Protein AF-A0A533X408-F1 (afdb_monomer_lite)

Secondary structure (DSSP, 8-state):
----EEEE--SHHHHHHHHHHHHTT-SSEEEE-SSSTTTTGGGSS----

Foldseek 3Di:
DDAPEEQEALAPVSVVVLVVCVVVVPPNYYYDHPDDRNPPCNVVDPPDD

Structure (mmCIF, N/CA/C/O backbone):
data_AF-A0A533X408-F1
#
_entry.id   AF-A0A533X408-F1
#
loop_
_atom_site.group_PDB
_atom_site.id
_atom_site.type_symbol
_atom_site.label_atom_id
_atom_site.label_alt_id
_atom_site.label_comp_id
_atom_site.label_asym_id
_atom_site.label_entity_id
_atom_site.label_seq_id
_atom_site.pdbx_PDB_ins_code
_atom_site.Cartn_x
_atom_site.Cartn_y
_atom_site.Cartn_z
_atom_site.occupancy
_atom_site.B_iso_or_equiv
_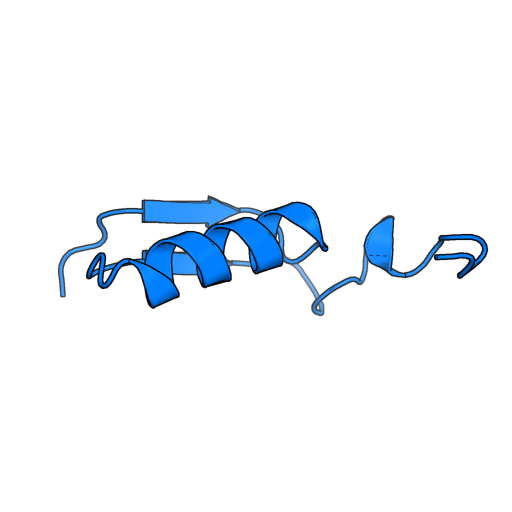atom_site.auth_seq_id
_atom_site.auth_comp_id
_atom_site.auth_asym_id
_atom_site.auth_atom_id
_atom_site.pdbx_PDB_model_num
ATOM 1 N N . MET A 1 1 ? -17.349 -8.631 5.494 1.00 60.81 1 MET A N 1
ATOM 2 C CA . MET A 1 1 ? -16.247 -7.673 5.700 1.00 60.81 1 MET A CA 1
ATOM 3 C C . MET A 1 1 ? -16.486 -6.571 4.701 1.00 60.81 1 MET A C 1
ATOM 5 O O . MET A 1 1 ? -16.492 -6.870 3.512 1.00 60.81 1 MET A O 1
ATOM 9 N N . ASP A 1 2 ? -16.790 -5.369 5.174 1.00 88.75 2 ASP A N 1
ATOM 10 C CA . ASP A 1 2 ? -17.028 -4.231 4.289 1.00 88.75 2 ASP A CA 1
ATOM 11 C C . ASP A 1 2 ? -15.694 -3.708 3.750 1.00 88.75 2 ASP A C 1
ATOM 13 O O . ASP A 1 2 ? -14.695 -3.673 4.469 1.00 88.75 2 ASP A O 1
ATOM 17 N N . LEU A 1 3 ? -15.674 -3.349 2.467 1.00 96.31 3 LEU A N 1
ATOM 18 C CA . LEU A 1 3 ? -14.532 -2.727 1.802 1.00 96.31 3 LEU A CA 1
ATOM 19 C C . LEU A 1 3 ? -14.726 -1.209 1.840 1.00 96.31 3 LEU A C 1
ATOM 21 O O . LEU A 1 3 ? -15.488 -0.663 1.045 1.00 96.31 3 LEU A O 1
ATOM 25 N N . ASN A 1 4 ? -14.031 -0.536 2.752 1.00 97.25 4 ASN A N 1
ATOM 26 C CA . ASN A 1 4 ? -14.112 0.915 2.922 1.00 97.25 4 ASN A CA 1
ATOM 27 C C . ASN A 1 4 ? -13.134 1.653 2.002 1.00 97.25 4 ASN A C 1
ATOM 29 O O . ASN A 1 4 ? -13.470 2.700 1.451 1.00 97.25 4 ASN A O 1
ATOM 33 N N . VAL A 1 5 ? -11.921 1.113 1.824 1.00 98.00 5 VAL A N 1
ATOM 34 C CA . VAL A 1 5 ? -10.896 1.700 0.948 1.00 98.00 5 VAL A CA 1
ATOM 35 C C . VAL A 1 5 ? -10.166 0.602 0.184 1.00 98.00 5 VAL A C 1
ATOM 37 O O . VAL A 1 5 ? -9.623 -0.330 0.777 1.00 98.00 5 VAL A O 1
ATOM 40 N N . LEU A 1 6 ? -10.095 0.752 -1.138 1.00 98.38 6 LEU A N 1
ATOM 41 C CA . LEU A 1 6 ? -9.254 -0.065 -2.006 1.00 98.38 6 LEU A CA 1
ATOM 42 C C . LEU A 1 6 ? -8.118 0.784 -2.578 1.00 98.38 6 LEU A C 1
ATOM 44 O O . LEU A 1 6 ? -8.350 1.683 -3.385 1.00 98.38 6 LEU A O 1
ATOM 48 N N . VAL A 1 7 ? -6.885 0.479 -2.186 1.00 98.44 7 VAL A N 1
ATOM 49 C CA . VAL A 1 7 ? -5.683 1.102 -2.746 1.00 98.44 7 VAL A CA 1
ATOM 50 C C . VAL A 1 7 ? -5.219 0.296 -3.959 1.00 98.44 7 VAL A C 1
ATOM 52 O O . VAL A 1 7 ? -4.924 -0.894 -3.846 1.00 98.44 7 VAL A O 1
ATOM 55 N N . VAL A 1 8 ? -5.136 0.942 -5.123 1.00 98.44 8 VAL A N 1
ATOM 56 C CA . VAL A 1 8 ? -4.661 0.319 -6.368 1.00 98.44 8 VAL A CA 1
ATOM 57 C C . VAL A 1 8 ? -3.210 0.725 -6.621 1.00 98.44 8 VAL A C 1
ATOM 59 O O . VAL A 1 8 ? -2.921 1.895 -6.871 1.00 98.44 8 VAL A O 1
ATOM 62 N N . GLY A 1 9 ? -2.306 -0.254 -6.569 1.00 98.62 9 GLY A N 1
ATOM 63 C CA . GLY A 1 9 ? -0.869 -0.086 -6.788 1.00 98.62 9 GLY A CA 1
ATOM 64 C C . GLY A 1 9 ? -0.043 -0.275 -5.513 1.00 98.62 9 GLY A C 1
ATOM 65 O O . GLY A 1 9 ? -0.113 0.509 -4.570 1.00 98.62 9 GLY A O 1
ATOM 66 N N . GLY A 1 10 ? 0.819 -1.288 -5.515 1.00 98.62 10 GLY A N 1
ATOM 67 C CA . GLY A 1 10 ? 1.744 -1.666 -4.442 1.00 98.62 10 GLY A CA 1
ATOM 68 C C . GLY A 1 10 ? 3.108 -0.980 -4.515 1.00 98.62 10 GLY A C 1
ATOM 69 O O . GLY A 1 10 ? 4.117 -1.564 -4.117 1.00 98.62 10 GLY A O 1
ATOM 70 N N . GLY A 1 11 ? 3.164 0.237 -5.061 1.00 98.69 11 GLY A N 1
ATOM 71 C CA . GLY A 1 11 ? 4.338 1.109 -4.977 1.00 98.69 11 GLY A CA 1
ATOM 72 C C . GLY A 1 11 ? 4.458 1.791 -3.608 1.00 98.69 11 GLY A C 1
ATOM 73 O O . GLY A 1 11 ? 3.592 1.647 -2.748 1.00 98.69 11 GLY A O 1
ATOM 74 N N . ILE A 1 12 ? 5.514 2.585 -3.417 1.00 98.62 12 ILE A N 1
ATOM 75 C CA . ILE A 1 12 ? 5.811 3.238 -2.130 1.00 98.62 12 ILE A CA 1
ATOM 76 C C . ILE A 1 12 ? 4.667 4.136 -1.634 1.00 98.62 12 ILE A C 1
ATOM 78 O O . ILE A 1 12 ? 4.351 4.120 -0.449 1.00 98.62 12 ILE A O 1
ATOM 82 N N . HIS A 1 13 ? 3.991 4.858 -2.533 1.00 98.56 13 HIS A N 1
ATOM 83 C CA . HIS A 1 13 ? 2.845 5.693 -2.169 1.00 98.56 13 HIS A CA 1
ATOM 84 C C . HIS A 1 13 ? 1.633 4.866 -1.734 1.00 98.56 13 HIS A C 1
ATOM 86 O O . HIS A 1 13 ? 1.035 5.169 -0.708 1.00 98.56 13 HIS A O 1
ATOM 92 N N . GLY A 1 14 ? 1.285 3.810 -2.477 1.00 98.56 14 GLY A N 1
ATOM 93 C CA . GLY A 1 14 ? 0.128 2.975 -2.151 1.00 98.56 14 GLY A CA 1
ATOM 94 C C . GLY A 1 14 ? 0.316 2.202 -0.847 1.00 98.56 14 GLY A C 1
ATOM 95 O O . GLY A 1 14 ? -0.568 2.204 0.006 1.00 98.56 14 GLY A O 1
ATOM 96 N N . VAL A 1 15 ? 1.499 1.618 -0.637 1.00 98.56 15 VAL A N 1
ATOM 97 C CA . VAL A 1 15 ? 1.832 0.938 0.626 1.00 98.56 15 VAL A CA 1
ATOM 98 C C . VAL A 1 15 ? 1.887 1.931 1.791 1.00 98.56 15 VAL A C 1
ATOM 100 O O . VAL A 1 15 ? 1.370 1.632 2.864 1.00 98.56 15 VAL A O 1
ATOM 103 N N . GLY A 1 16 ? 2.458 3.122 1.584 1.00 98.75 16 GLY A N 1
ATOM 104 C CA . GLY A 1 16 ? 2.489 4.179 2.598 1.00 98.75 16 GLY A CA 1
ATOM 105 C C . GLY A 1 16 ? 1.091 4.656 2.999 1.00 98.75 16 GLY A C 1
ATOM 106 O O . GLY A 1 16 ? 0.812 4.792 4.188 1.00 98.75 16 GLY A O 1
ATOM 107 N N . LEU A 1 17 ? 0.193 4.832 2.025 1.00 98.62 17 LEU A N 1
ATOM 108 C CA . LEU A 1 17 ? -1.208 5.171 2.271 1.00 98.62 17 LEU A CA 1
ATOM 109 C C . LEU A 1 17 ? -1.928 4.059 3.046 1.00 98.62 17 LEU A C 1
ATOM 111 O O . LEU A 1 17 ? -2.575 4.346 4.048 1.00 98.62 17 LEU A O 1
ATOM 115 N N . LEU A 1 18 ? -1.792 2.795 2.623 1.00 98.62 18 LEU A N 1
ATOM 116 C CA . LEU A 1 18 ? -2.378 1.654 3.338 1.00 98.62 18 LEU A CA 1
ATOM 117 C C . LEU A 1 18 ? -1.899 1.612 4.797 1.00 98.62 18 LEU A C 1
ATOM 119 O O . LEU A 1 18 ? -2.702 1.408 5.702 1.00 98.62 18 LEU A O 1
ATOM 123 N N . HIS A 1 19 ? -0.603 1.831 5.025 1.00 98.62 19 HIS A N 1
ATOM 124 C CA . HIS A 1 19 ? -0.019 1.863 6.362 1.00 98.62 19 HIS A CA 1
ATOM 125 C C . HIS A 1 19 ? -0.569 3.021 7.214 1.00 98.62 19 HIS A C 1
ATOM 127 O O . HIS A 1 19 ? -0.934 2.803 8.368 1.00 98.62 19 HIS A O 1
ATOM 133 N N . ASP A 1 20 ? -0.689 4.236 6.666 1.00 98.69 20 ASP A N 1
ATOM 134 C CA . ASP A 1 20 ? -1.307 5.369 7.377 1.00 98.69 20 ASP A CA 1
ATOM 135 C C . ASP A 1 20 ? -2.763 5.060 7.771 1.00 98.69 20 ASP A C 1
ATOM 137 O O . ASP A 1 20 ? -3.138 5.207 8.933 1.00 98.6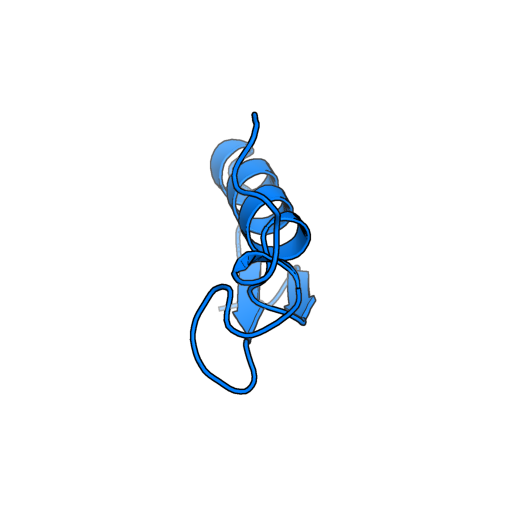9 20 ASP A O 1
ATOM 141 N N . LEU A 1 21 ? -3.571 4.520 6.855 1.00 98.38 21 LEU A N 1
ATOM 142 C CA . LEU A 1 21 ? -4.957 4.137 7.156 1.00 98.3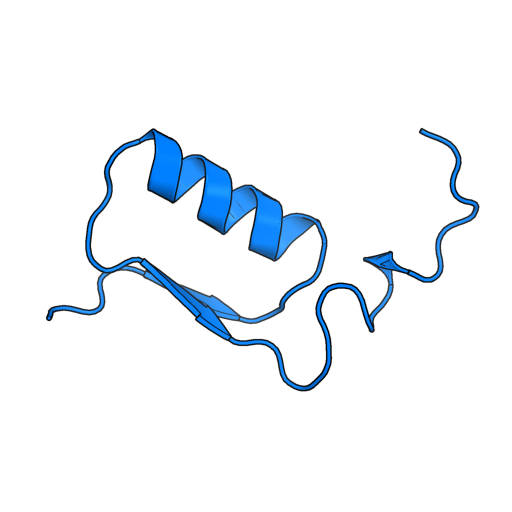8 21 LEU A CA 1
ATOM 143 C C . LEU A 1 21 ? -5.036 3.021 8.215 1.00 98.38 21 LEU A C 1
ATOM 145 O O . LEU A 1 21 ? -5.867 3.086 9.124 1.00 98.38 21 LEU A O 1
ATOM 149 N N . ALA A 1 22 ? -4.137 2.034 8.140 1.00 98.00 22 ALA A N 1
ATOM 150 C CA . ALA A 1 22 ? -4.055 0.940 9.108 1.00 98.00 22 ALA A CA 1
ATOM 151 C C . ALA A 1 22 ? -3.699 1.455 10.508 1.00 98.00 22 ALA A C 1
ATOM 153 O O . ALA A 1 22 ? -4.338 1.089 11.495 1.00 98.00 22 ALA A O 1
ATOM 154 N N . THR A 1 23 ? -2.711 2.349 10.606 1.00 98.50 23 THR A N 1
ATOM 155 C CA . THR A 1 23 ? -2.297 2.947 11.888 1.00 98.50 23 THR A CA 1
ATOM 156 C C . THR A 1 23 ? -3.372 3.841 12.506 1.00 98.50 23 THR A C 1
ATOM 158 O O . THR A 1 23 ? -3.445 3.954 13.730 1.00 98.50 23 THR A O 1
ATOM 161 N N . ARG A 1 24 ? -4.271 4.400 11.687 1.00 98.06 24 ARG A N 1
ATOM 162 C CA . ARG A 1 24 ? -5.464 5.142 12.128 1.00 98.06 24 ARG A CA 1
ATOM 163 C C . ARG A 1 24 ? -6.650 4.253 12.514 1.00 98.06 24 ARG A C 1
ATOM 165 O O . ARG A 1 24 ? -7.678 4.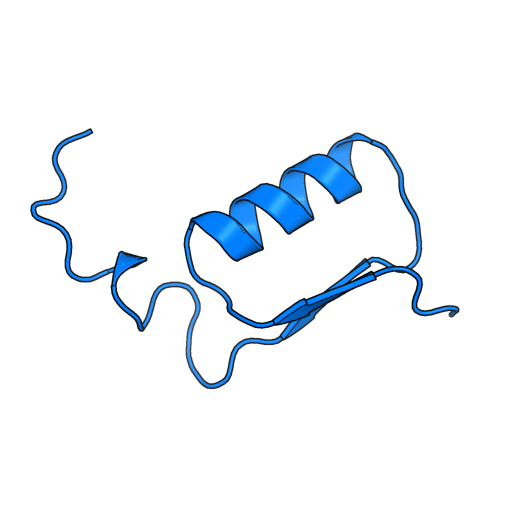794 12.911 1.00 98.06 24 ARG A O 1
ATOM 172 N N . LYS A 1 25 ? -6.511 2.922 12.444 1.00 97.12 25 LYS A N 1
ATOM 173 C CA . LYS A 1 25 ? -7.565 1.937 12.760 1.00 97.12 25 LYS A CA 1
ATOM 174 C C . LYS A 1 25 ? -8.810 2.073 11.877 1.00 97.12 25 LYS A C 1
ATOM 176 O O . LYS A 1 25 ? -9.929 1.898 12.348 1.00 97.12 25 LYS A O 1
ATOM 181 N N . ILE A 1 26 ? -8.617 2.416 10.606 1.00 97.38 26 ILE A N 1
ATOM 182 C CA . ILE A 1 26 ? -9.702 2.373 9.626 1.00 97.38 26 ILE A CA 1
ATOM 183 C C . ILE A 1 26 ? -9.865 0.917 9.191 1.00 97.38 26 ILE A C 1
ATOM 185 O O . ILE A 1 26 ? -8.936 0.316 8.651 1.00 97.38 26 ILE A O 1
ATOM 189 N N . ASP A 1 27 ? -11.040 0.350 9.443 1.00 96.75 27 ASP A N 1
ATOM 190 C CA . ASP A 1 27 ? -11.361 -1.021 9.049 1.00 96.75 27 ASP A CA 1
ATOM 191 C C . ASP A 1 27 ? -11.627 -1.128 7.541 1.00 96.75 27 ASP A C 1
ATOM 193 O O . ASP A 1 27 ? -11.914 -0.135 6.869 1.00 96.75 27 ASP A O 1
ATOM 197 N N . GLY A 1 28 ? -11.571 -2.345 6.995 1.00 97.69 28 GLY A N 1
ATOM 198 C CA . GLY A 1 28 ? -11.976 -2.600 5.608 1.00 97.69 28 GLY A CA 1
ATOM 199 C C . GLY A 1 28 ? -11.056 -1.977 4.556 1.00 97.69 28 GLY A C 1
ATOM 200 O O . GLY A 1 28 ? -11.518 -1.601 3.478 1.00 97.69 28 GLY A O 1
ATOM 201 N N . ILE A 1 29 ? -9.766 -1.828 4.866 1.00 98.31 29 ILE A N 1
ATOM 202 C CA . ILE A 1 29 ? -8.755 -1.311 3.940 1.00 98.31 29 ILE A CA 1
ATOM 203 C C . ILE A 1 29 ? -7.994 -2.459 3.278 1.00 98.31 29 ILE A C 1
ATOM 205 O O . ILE A 1 29 ? -7.499 -3.372 3.939 1.00 98.31 29 ILE A O 1
ATOM 209 N N . HIS A 1 30 ? -7.894 -2.418 1.956 1.00 98.25 30 HIS A N 1
ATOM 210 C CA . HIS A 1 30 ? -7.221 -3.448 1.172 1.00 98.25 30 HIS A CA 1
ATOM 211 C C . HIS A 1 30 ? -6.330 -2.799 0.114 1.00 98.25 30 HIS A C 1
ATOM 213 O O . HIS A 1 30 ? -6.623 -1.712 -0.382 1.00 98.25 30 HIS A O 1
ATOM 219 N N . LEU A 1 31 ? -5.240 -3.476 -0.247 1.00 98.56 31 LEU A N 1
ATOM 220 C CA . LEU A 1 31 ? -4.360 -3.073 -1.340 1.00 98.56 31 LEU A CA 1
ATOM 221 C C . LEU A 1 31 ? -4.289 -4.186 -2.376 1.00 98.56 31 LEU A C 1
ATOM 223 O O . LEU A 1 31 ? -4.138 -5.357 -2.026 1.00 98.56 31 LEU A O 1
ATOM 227 N N . VAL A 1 32 ? -4.353 -3.801 -3.647 1.00 98.50 32 VAL A N 1
ATOM 228 C CA . VAL A 1 32 ? -4.134 -4.698 -4.783 1.00 98.50 32 VAL A CA 1
ATOM 229 C C . VAL A 1 32 ? -2.972 -4.194 -5.629 1.00 98.50 32 VAL A C 1
ATOM 231 O O . VAL A 1 32 ? -2.846 -3.002 -5.909 1.00 98.50 32 VAL A O 1
ATOM 234 N N . GLU A 1 33 ? -2.110 -5.118 -6.035 1.00 98.56 33 GLU A N 1
ATOM 235 C CA . GLU A 1 33 ? -0.958 -4.876 -6.898 1.00 98.56 33 GLU A CA 1
ATOM 236 C C . GLU A 1 33 ? -1.002 -5.891 -8.039 1.00 98.56 33 GLU A C 1
ATOM 238 O O . GLU A 1 33 ? -1.248 -7.072 -7.802 1.00 98.56 33 GLU A O 1
ATOM 243 N N . GLN A 1 34 ? -0.785 -5.429 -9.273 1.00 98.25 34 GLN A N 1
ATOM 244 C CA . GLN A 1 34 ? -0.859 -6.287 -10.458 1.00 98.25 34 GLN A CA 1
ATOM 245 C C . GLN A 1 34 ? 0.242 -7.357 -10.486 1.00 98.25 34 GLN A C 1
ATOM 247 O O . GLN A 1 34 ? 0.066 -8.401 -11.111 1.00 98.25 34 GLN A O 1
ATOM 252 N N . ALA A 1 35 ? 1.392 -7.086 -9.862 1.00 97.50 35 ALA A N 1
ATOM 253 C CA . ALA A 1 35 ? 2.556 -7.963 -9.866 1.00 97.50 35 ALA A CA 1
ATOM 254 C C . ALA A 1 35 ? 3.121 -8.159 -8.447 1.00 97.50 35 ALA A C 1
ATOM 256 O O . ALA A 1 35 ? 2.470 -8.743 -7.584 1.00 97.50 35 ALA A O 1
ATOM 257 N N . ARG A 1 36 ? 4.361 -7.720 -8.196 1.00 98.06 36 ARG A N 1
ATOM 258 C CA . ARG A 1 36 ? 5.010 -7.790 -6.877 1.00 98.06 36 ARG A CA 1
ATOM 259 C C . ARG A 1 36 ? 5.059 -6.395 -6.275 1.00 98.06 36 ARG A C 1
ATOM 261 O O . ARG A 1 36 ? 5.218 -5.418 -7.000 1.00 98.06 36 ARG A O 1
ATOM 268 N N . LEU A 1 37 ? 5.019 -6.302 -4.947 1.00 98.50 37 LEU A N 1
ATOM 269 C CA . LEU A 1 37 ? 5.244 -5.026 -4.265 1.00 98.50 37 LEU A CA 1
ATOM 270 C C . LEU A 1 37 ? 6.514 -4.344 -4.798 1.00 98.50 37 LEU A C 1
ATOM 272 O O . LEU A 1 37 ? 7.539 -4.992 -5.026 1.00 98.50 37 LEU A O 1
ATOM 276 N N . ALA A 1 38 ? 6.412 -3.036 -5.021 1.00 98.44 38 ALA A N 1
ATOM 277 C CA . ALA A 1 38 ? 7.442 -2.179 -5.600 1.00 98.44 38 ALA A CA 1
ATOM 278 C C . ALA A 1 38 ? 7.915 -2.514 -7.037 1.00 98.44 38 ALA A C 1
ATOM 280 O O . ALA A 1 38 ? 8.879 -1.896 -7.491 1.00 98.44 38 ALA A O 1
ATOM 281 N N . SER A 1 39 ? 7.260 -3.395 -7.810 1.00 97.75 39 SER A N 1
ATOM 282 C CA . SER A 1 39 ? 7.723 -3.760 -9.170 1.00 97.75 39 SER A CA 1
ATOM 283 C C . SER A 1 39 ? 7.738 -2.610 -10.192 1.00 97.75 39 SER A C 1
ATOM 285 O O . SER A 1 39 ? 8.419 -2.703 -11.215 1.00 97.75 39 SER A O 1
ATOM 287 N N . GLY A 1 40 ? 6.997 -1.528 -9.929 1.00 97.44 40 GLY A N 1
ATOM 288 C CA . GLY A 1 40 ? 7.017 -0.294 -10.721 1.00 97.44 40 GLY A CA 1
ATOM 289 C C . GLY A 1 40 ? 8.217 0.613 -10.412 1.00 97.44 40 GLY A C 1
ATOM 290 O O . GLY A 1 40 ? 9.302 0.156 -10.053 1.00 97.44 40 GLY A O 1
ATOM 291 N N . THR A 1 41 ? 8.022 1.931 -10.516 1.00 98.31 41 THR A N 1
ATOM 292 C CA . THR A 1 41 ? 9.073 2.942 -10.276 1.00 98.31 41 THR A CA 1
ATOM 293 C C . THR A 1 41 ? 9.736 2.813 -8.903 1.00 98.31 41 THR A C 1
ATOM 295 O O . THR A 1 41 ? 10.925 3.084 -8.770 1.00 98.31 41 THR A O 1
ATOM 298 N N . SER A 1 42 ? 9.009 2.331 -7.891 1.00 98.19 42 SER A N 1
ATOM 299 C CA . SER A 1 42 ? 9.519 2.191 -6.521 1.00 98.19 42 SER A CA 1
ATOM 300 C C . SER A 1 42 ? 10.714 1.238 -6.368 1.00 98.19 42 SER A C 1
ATOM 302 O O . SER A 1 42 ? 11.422 1.351 -5.376 1.00 98.19 42 SER A O 1
ATOM 304 N N . SER A 1 43 ? 11.003 0.356 -7.334 1.00 98.06 43 SER A N 1
ATOM 305 C CA . SER A 1 43 ? 12.246 -0.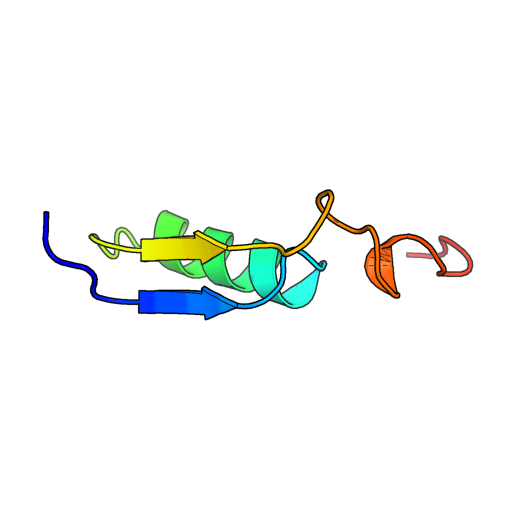444 -7.363 1.00 98.06 43 SER A CA 1
ATOM 306 C C . SER A 1 43 ? 13.324 0.113 -8.307 1.00 98.06 43 SER A C 1
ATOM 308 O O . SER A 1 43 ? 14.484 -0.315 -8.265 1.00 98.06 43 SER A O 1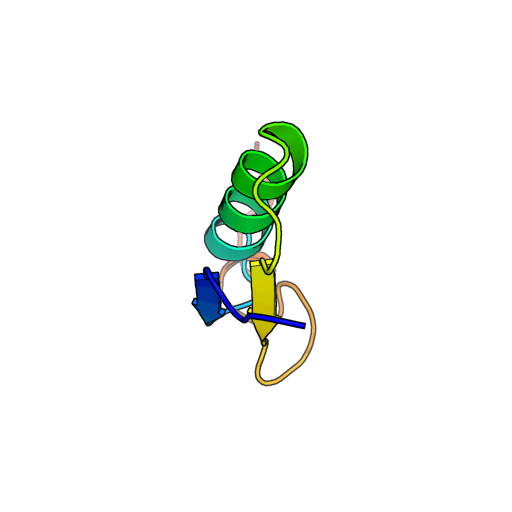
ATOM 310 N N . ARG A 1 44 ? 12.974 1.106 -9.131 1.00 98.25 44 ARG A N 1
ATOM 311 C CA . ARG A 1 44 ? 13.802 1.683 -10.207 1.00 98.25 44 ARG A CA 1
ATOM 312 C C . ARG A 1 44 ? 14.343 3.073 -9.863 1.00 98.25 44 ARG A C 1
ATOM 314 O O . ARG A 1 44 ? 14.618 3.872 -10.748 1.00 98.25 44 ARG A O 1
ATOM 321 N N . THR A 1 45 ? 14.480 3.370 -8.576 1.00 97.88 45 THR A N 1
ATOM 322 C CA . THR A 1 45 ? 15.109 4.604 -8.100 1.00 97.88 45 THR A CA 1
ATOM 323 C C . THR A 1 45 ? 16.632 4.458 -8.071 1.00 97.88 45 THR A C 1
ATOM 325 O O . THR A 1 45 ? 17.169 3.342 -8.110 1.00 97.88 45 THR A O 1
ATOM 328 N N . THR A 1 46 ? 17.327 5.583 -7.912 1.00 98.56 46 THR A N 1
ATOM 329 C CA . THR A 1 46 ? 18.763 5.643 -7.588 1.00 98.56 46 THR A CA 1
ATOM 330 C C . THR A 1 46 ? 19.082 5.173 -6.165 1.00 98.56 46 THR A C 1
ATOM 332 O O . THR A 1 46 ? 20.252 5.039 -5.829 1.00 98.56 46 THR A O 1
ATOM 335 N N . LYS A 1 47 ? 18.056 4.875 -5.348 1.00 97.88 47 LYS A N 1
ATOM 336 C CA . LYS A 1 47 ? 18.160 4.354 -3.970 1.00 97.88 47 LYS A CA 1
ATOM 337 C C . LYS A 1 47 ? 18.902 5.286 -3.008 1.00 97.88 47 LYS A C 1
ATOM 339 O O . LYS A 1 47 ? 19.478 4.834 -2.026 1.00 97.88 47 LYS A O 1
ATOM 344 N N . LEU A 1 48 ? 18.843 6.582 -3.289 1.00 97.56 48 LEU A N 1
ATOM 345 C CA . LEU A 1 48 ? 19.203 7.632 -2.347 1.00 97.56 48 LEU A CA 1
ATOM 346 C C . LEU A 1 48 ? 17.946 8.006 -1.561 1.00 97.56 48 LEU A C 1
ATOM 348 O O . LEU A 1 48 ? 16.881 8.162 -2.166 1.00 97.56 48 LEU A O 1
ATOM 352 N N . VAL A 1 49 ? 18.080 8.073 -0.237 1.00 93.38 49 VAL A N 1
ATOM 353 C CA . VAL A 1 49 ? 17.031 8.544 0.675 1.00 93.38 49 VAL A CA 1
ATOM 354 C C . VAL A 1 49 ? 17.230 10.029 0.904 1.00 93.38 49 VAL A C 1
ATOM 356 O O . VAL A 1 49 ? 18.368 10.396 1.272 1.00 93.38 49 VAL A O 1
#

Radius of gyration: 12.12 Å; chains: 1; bounding box: 36×16×24 Å

pLDDT: mean 97.1, std 5.47, range [60.81, 98.75]

Sequence (49 aa):
MDLNVLVVGGGIHGVGLLHDLATRKIDGIHLVEQARLASGTSSRTTKLV